Protein AF-A0AAX0K6A0-F1 (afdb_monomer_lite)

Radius of gyration: 19.37 Å; chains: 1; bounding box: 46×42×54 Å

Foldseek 3Di:
DDDDDDDDDDPDDPVVVVVPPPPFPPFPVSDDLVNLVVQLVVCVVCVVVAPHLVRDPDPDLLSSVQSVVLVVCCVVPVDDPVVSSVSSVVSRVVVRVCVVVVHDRDD

Sequence (107 aa):
MDRCRAGETWPPDLAEFVALIPESGANPFGLTVGAVMEEYRRWRNESWRYDGSDKYPWSQPVLYHICLEMRSKGIERQMTEGELKRLAERQLTKWAKHVSNGLSVPP

InterPro domains:
  IPR009731 Replication P-like [PF06992] (8-106)

Structure (mmCIF, N/CA/C/O backbone):
data_AF-A0AAX0K6A0-F1
#
_entry.id   AF-A0AAX0K6A0-F1
#
loop_
_atom_site.group_PDB
_atom_site.id
_atom_site.type_symbol
_atom_site.label_atom_id
_atom_site.label_alt_id
_atom_site.label_comp_id
_atom_site.label_asym_id
_atom_site.label_entity_id
_atom_site.label_seq_id
_atom_site.pdbx_PDB_ins_code
_atom_site.Cartn_x
_atom_site.Cartn_y
_atom_site.Cartn_z
_atom_site.occupancy
_atom_site.B_iso_or_equiv
_atom_site.auth_seq_id
_atom_site.auth_comp_id
_atom_site.auth_asym_id
_atom_site.auth_atom_id
_atom_site.pdbx_PDB_model_num
ATOM 1 N N . MET A 1 1 ? 26.952 -30.645 34.919 1.00 36.34 1 MET A N 1
ATOM 2 C CA . MET A 1 1 ? 25.962 -31.015 33.888 1.00 36.34 1 MET A CA 1
ATOM 3 C C . MET A 1 1 ? 24.581 -30.658 34.411 1.00 36.34 1 MET A C 1
ATOM 5 O O . MET A 1 1 ? 24.133 -31.280 35.358 1.00 36.34 1 MET A O 1
ATOM 9 N N . ASP A 1 2 ? 24.013 -29.586 33.861 1.00 46.31 2 ASP A N 1
ATOM 10 C CA . ASP A 1 2 ? 22.601 -29.381 33.501 1.00 46.31 2 ASP A CA 1
ATOM 11 C C . ASP A 1 2 ? 21.506 -30.272 34.134 1.00 46.31 2 ASP A C 1
ATOM 13 O O . ASP A 1 2 ? 21.473 -31.478 33.866 1.00 46.31 2 ASP A O 1
ATOM 17 N N . ARG A 1 3 ? 20.534 -29.658 34.842 1.00 44.81 3 ARG A N 1
ATOM 18 C CA . ARG A 1 3 ? 19.152 -29.461 34.329 1.00 44.81 3 ARG A CA 1
ATOM 19 C C . ARG A 1 3 ? 18.181 -28.796 35.336 1.00 44.81 3 ARG A C 1
ATOM 21 O O . ARG A 1 3 ? 17.935 -29.320 36.413 1.00 44.81 3 ARG A O 1
ATOM 28 N N . CYS A 1 4 ? 17.654 -27.644 34.899 1.00 49.22 4 CYS A N 1
ATOM 29 C CA . CYS A 1 4 ? 16.285 -27.080 34.951 1.00 49.22 4 CYS A CA 1
ATOM 30 C C . CYS A 1 4 ? 15.349 -27.369 36.153 1.00 49.22 4 CYS A C 1
ATOM 32 O O . CYS A 1 4 ? 15.095 -28.517 36.480 1.00 49.22 4 CYS A O 1
ATOM 34 N N . ARG A 1 5 ? 14.808 -26.361 36.864 1.00 51.62 5 ARG A N 1
ATOM 35 C CA . ARG A 1 5 ? 13.797 -25.312 36.522 1.00 51.62 5 ARG A CA 1
ATOM 36 C C . ARG A 1 5 ? 12.400 -25.723 37.018 1.00 51.62 5 ARG A C 1
ATOM 38 O O . ARG A 1 5 ? 11.715 -26.493 36.361 1.00 51.62 5 ARG A O 1
ATOM 45 N N . ALA A 1 6 ? 11.969 -25.149 38.138 1.00 47.31 6 ALA A N 1
ATOM 46 C CA . ALA A 1 6 ? 10.568 -25.120 38.554 1.00 47.31 6 ALA A CA 1
ATOM 47 C C . ALA A 1 6 ? 10.344 -23.859 39.399 1.00 47.31 6 ALA A C 1
ATOM 49 O O . ALA A 1 6 ? 10.530 -23.865 40.610 1.00 47.31 6 ALA A O 1
ATOM 50 N N . GLY A 1 7 ? 10.028 -22.757 38.725 1.00 50.47 7 GLY A N 1
ATOM 51 C CA . GLY A 1 7 ? 9.657 -21.493 39.343 1.00 50.47 7 GLY A CA 1
ATOM 52 C C . GLY A 1 7 ? 8.493 -20.910 38.559 1.00 50.47 7 GLY A C 1
ATOM 53 O O . GLY A 1 7 ? 8.699 -20.401 37.465 1.00 50.47 7 GLY A O 1
ATOM 54 N N . GLU A 1 8 ? 7.302 -21.085 39.129 1.00 50.28 8 GLU A N 1
ATOM 55 C CA . GLU A 1 8 ? 6.144 -20.193 39.012 1.00 50.28 8 GLU A CA 1
ATOM 56 C C . GLU A 1 8 ? 5.476 -20.109 37.628 1.00 50.28 8 GLU A C 1
ATOM 58 O O . GLU A 1 8 ? 5.810 -19.319 36.753 1.00 50.28 8 GLU A O 1
ATOM 63 N N . THR A 1 9 ? 4.457 -20.956 37.463 1.00 58.06 9 THR A N 1
ATOM 64 C CA . THR A 1 9 ? 3.393 -20.800 36.467 1.00 58.06 9 THR A CA 1
ATOM 65 C C . THR A 1 9 ? 2.359 -19.817 37.006 1.00 58.06 9 THR A C 1
ATOM 67 O O . THR A 1 9 ? 1.583 -20.167 37.891 1.00 58.06 9 THR A O 1
ATOM 70 N N . TRP A 1 10 ? 2.324 -18.621 36.430 1.00 54.72 10 TRP A N 1
ATOM 71 C CA . TRP A 1 10 ? 1.124 -17.792 36.334 1.00 54.72 10 TRP A CA 1
ATOM 72 C C . TRP A 1 10 ? 1.016 -17.323 34.878 1.00 54.72 10 TRP A C 1
ATOM 74 O O . TRP A 1 10 ? 2.052 -17.044 34.267 1.00 54.72 10 TRP A O 1
ATOM 84 N N . PRO A 1 11 ? -0.184 -17.296 34.267 1.00 56.62 11 PRO A N 1
ATOM 85 C CA . PRO A 1 11 ? -0.334 -16.661 32.966 1.00 56.62 11 PRO A CA 1
ATOM 86 C C . PRO A 1 11 ? 0.063 -15.180 33.092 1.00 56.62 11 PRO A C 1
ATOM 88 O O . PRO A 1 11 ? -0.167 -14.598 34.156 1.00 56.62 11 PRO A O 1
ATOM 91 N N . PRO A 1 12 ? 0.666 -14.579 32.050 1.00 55.44 12 PRO A N 1
ATOM 92 C CA . PRO A 1 12 ? 0.969 -13.152 32.057 1.00 55.44 12 PRO A CA 1
ATOM 93 C C . PRO A 1 12 ? -0.294 -12.365 32.421 1.00 55.44 12 PRO A C 1
ATOM 95 O O . PRO A 1 12 ? -1.391 -12.706 31.965 1.00 55.44 12 PRO A O 1
ATOM 98 N N . ASP A 1 13 ? -0.140 -11.340 33.259 1.00 63.97 13 ASP A N 1
ATOM 99 C CA . ASP A 1 13 ? -1.230 -10.416 33.557 1.00 63.97 13 ASP A CA 1
ATOM 100 C C . ASP A 1 13 ? -1.755 -9.799 32.250 1.00 63.97 13 ASP A C 1
ATOM 102 O O . ASP A 1 13 ? -1.026 -9.638 31.265 1.00 63.97 13 ASP A O 1
ATOM 106 N N . LEU A 1 14 ? -3.040 -9.449 32.233 1.00 56.50 14 LEU A N 1
ATOM 107 C CA . LEU A 1 14 ? -3.708 -8.865 31.072 1.00 56.50 14 LEU A CA 1
ATOM 108 C C . LEU A 1 14 ? -2.960 -7.618 30.566 1.00 56.50 14 LEU A C 1
ATOM 110 O O . LEU A 1 14 ? -2.943 -7.382 29.359 1.00 56.50 14 LEU A O 1
ATOM 114 N N . ALA A 1 15 ? -2.283 -6.866 31.445 1.00 53.19 15 ALA A N 1
ATOM 115 C CA . ALA A 1 15 ? -1.462 -5.724 31.054 1.00 53.19 15 ALA A CA 1
ATOM 116 C C . ALA A 1 15 ? -0.154 -6.118 30.344 1.00 53.19 15 ALA A C 1
ATOM 118 O O . ALA A 1 15 ? 0.258 -5.404 29.433 1.00 53.19 15 ALA A O 1
ATOM 119 N N . GLU A 1 16 ? 0.475 -7.251 30.677 1.00 57.03 16 GLU A N 1
ATOM 120 C CA . GLU A 1 16 ? 1.639 -7.766 29.936 1.00 57.03 16 GLU A CA 1
ATOM 121 C C . GLU A 1 16 ? 1.234 -8.343 28.575 1.00 57.03 16 GLU A C 1
ATOM 123 O O . GLU A 1 16 ? 1.959 -8.174 27.595 1.00 57.03 16 GLU A O 1
ATOM 128 N N . PHE A 1 17 ? 0.047 -8.952 28.473 1.00 53.00 17 PHE A N 1
ATOM 129 C CA . PHE A 1 17 ? -0.496 -9.383 27.183 1.00 53.00 17 PHE A CA 1
ATOM 130 C C . PHE A 1 17 ? -0.849 -8.183 26.293 1.00 53.00 17 PHE A C 1
ATOM 132 O O . PHE A 1 17 ? -0.517 -8.191 25.113 1.00 53.00 17 PHE A O 1
ATOM 139 N N . VAL A 1 18 ? -1.446 -7.122 26.855 1.00 55.81 18 VAL A N 1
ATOM 140 C CA . VAL A 1 18 ? -1.725 -5.862 26.139 1.00 55.81 18 VAL A CA 1
ATOM 141 C C . VAL A 1 18 ? -0.436 -5.116 25.771 1.00 55.81 18 VAL A C 1
ATOM 143 O O . VAL A 1 18 ? -0.367 -4.550 24.685 1.00 55.81 18 VAL A O 1
ATOM 146 N N . ALA A 1 19 ? 0.610 -5.168 26.601 1.00 53.81 19 ALA A N 1
ATOM 147 C CA . ALA A 1 19 ? 1.920 -4.582 26.297 1.00 53.81 19 ALA A CA 1
ATOM 148 C C . ALA A 1 19 ? 2.704 -5.347 25.208 1.00 53.81 19 ALA A C 1
ATOM 150 O O . ALA A 1 19 ? 3.626 -4.794 24.609 1.00 53.81 19 ALA A O 1
ATOM 151 N N . LEU A 1 20 ? 2.331 -6.604 24.938 1.00 50.47 20 LEU A N 1
ATOM 152 C CA . LEU A 1 20 ? 2.832 -7.436 23.836 1.00 50.47 20 LEU A CA 1
ATOM 153 C C . LEU A 1 20 ? 1.938 -7.408 22.594 1.00 50.47 20 LEU A C 1
ATOM 155 O O . LEU A 1 20 ? 2.287 -8.027 21.587 1.00 50.47 20 LEU A O 1
ATOM 159 N N . ILE A 1 21 ? 0.816 -6.686 22.625 1.00 53.06 21 ILE A N 1
ATOM 160 C CA . ILE A 1 21 ? 0.147 -6.277 21.396 1.00 53.06 21 ILE A CA 1
ATOM 161 C C . ILE A 1 21 ? 1.011 -5.130 20.864 1.00 53.06 21 ILE A C 1
ATOM 163 O O . ILE A 1 21 ? 0.972 -4.047 21.452 1.00 53.06 21 ILE A O 1
ATOM 167 N N . PRO A 1 22 ? 1.819 -5.311 19.796 1.00 50.94 22 PRO A N 1
ATOM 168 C CA . PRO A 1 22 ? 2.346 -4.143 19.104 1.00 50.94 22 PRO A CA 1
ATOM 169 C C . PRO A 1 22 ? 1.121 -3.308 18.778 1.00 50.94 22 PRO A C 1
ATOM 171 O O . PRO A 1 22 ? 0.214 -3.870 18.176 1.00 50.94 22 PRO A O 1
ATOM 174 N N . GLU A 1 23 ? 1.053 -2.064 19.259 1.00 51.75 23 GLU A N 1
ATOM 175 C CA . GLU A 1 23 ? -0.072 -1.142 19.078 1.00 51.75 23 GLU A CA 1
ATOM 176 C C . GLU A 1 23 ? -0.544 -1.228 17.616 1.00 51.75 23 GLU A C 1
ATOM 178 O O . GLU A 1 23 ? 0.059 -0.678 16.693 1.00 51.75 23 GLU A O 1
ATOM 183 N N . SER A 1 24 ? -1.515 -2.111 17.379 1.00 48.81 24 SER A N 1
ATOM 184 C CA . SER A 1 24 ? -1.687 -2.715 16.063 1.00 48.81 24 SER A CA 1
ATOM 185 C C . SER A 1 24 ? -2.536 -1.752 15.279 1.00 48.81 24 SER A C 1
ATOM 187 O O . SER A 1 24 ? -3.654 -1.468 15.700 1.00 48.81 24 SER A O 1
ATOM 189 N N . GLY A 1 25 ? -1.971 -1.265 14.169 1.00 56.00 25 GLY A N 1
ATOM 190 C CA . GLY A 1 25 ? -2.561 -0.386 13.163 1.00 56.00 25 GLY A CA 1
ATOM 191 C C . GLY A 1 25 ? -4.005 0.016 13.439 1.00 56.00 25 GLY A C 1
ATOM 192 O O . GLY A 1 25 ? -4.906 -0.793 13.240 1.00 56.00 25 GLY A O 1
ATOM 193 N N . ALA A 1 26 ? -4.209 1.279 13.829 1.00 71.38 26 ALA A N 1
ATOM 194 C CA . ALA A 1 26 ? -5.494 1.922 14.139 1.00 71.38 26 ALA A CA 1
ATOM 195 C C . ALA A 1 26 ? -6.479 2.017 12.943 1.00 71.38 26 ALA A C 1
ATOM 197 O O . ALA A 1 26 ? -7.230 2.980 12.802 1.00 71.38 26 ALA A O 1
ATOM 198 N N . ASN A 1 27 ? -6.452 1.042 12.037 1.00 83.38 27 ASN A N 1
ATOM 199 C CA . ASN A 1 27 ? -7.291 0.914 10.861 1.00 83.38 27 ASN A CA 1
ATOM 200 C C . ASN A 1 27 ? -7.909 -0.499 10.816 1.00 83.38 27 ASN A C 1
ATOM 202 O O . ASN A 1 27 ? -7.326 -1.443 11.349 1.00 83.38 27 ASN A O 1
ATOM 206 N N . PRO A 1 28 ? -9.063 -0.676 10.148 1.00 89.50 28 PRO A N 1
ATOM 207 C CA . PRO A 1 28 ? -9.806 -1.940 10.125 1.00 89.50 28 PRO A CA 1
ATOM 208 C C . PRO A 1 28 ? -9.050 -3.132 9.511 1.00 89.50 28 PRO A C 1
ATOM 210 O O . PRO A 1 28 ? -9.541 -4.252 9.586 1.00 89.50 28 PRO A O 1
ATOM 213 N N . PHE A 1 29 ? -7.876 -2.916 8.911 1.00 90.69 29 PHE A N 1
ATOM 214 C CA . PHE A 1 29 ? -7.050 -3.973 8.326 1.00 90.69 29 PHE A CA 1
ATOM 215 C C . PHE A 1 29 ? -5.965 -4.494 9.280 1.00 90.69 29 PHE A C 1
ATOM 217 O O . PHE A 1 29 ? -5.286 -5.465 8.946 1.00 90.69 29 PHE A O 1
ATOM 224 N N . GLY A 1 30 ? -5.744 -3.834 10.427 1.00 91.25 30 GLY A N 1
ATOM 225 C CA . GLY A 1 30 ? -4.640 -4.157 11.339 1.00 91.25 30 GLY A CA 1
ATOM 226 C C . GLY A 1 30 ? -3.255 -4.008 10.695 1.00 91.25 30 GLY A C 1
ATOM 227 O O . GLY A 1 30 ? -2.294 -4.635 11.128 1.00 91.25 30 GLY A O 1
ATOM 228 N N . LEU A 1 31 ? -3.142 -3.214 9.624 1.00 92.62 31 LEU A N 1
ATOM 229 C CA . LEU A 1 31 ? -1.899 -3.035 8.873 1.00 92.62 31 LEU A CA 1
ATOM 230 C C . LEU A 1 31 ? -1.135 -1.807 9.363 1.00 92.62 31 LEU A C 1
ATOM 232 O O . LEU A 1 31 ? -1.722 -0.762 9.639 1.00 92.62 31 LEU A O 1
ATOM 236 N N . THR A 1 32 ? 0.191 -1.896 9.398 1.00 94.44 32 THR A N 1
ATOM 237 C CA . THR A 1 32 ? 1.069 -0.730 9.555 1.00 94.44 32 THR A CA 1
ATOM 238 C C . THR A 1 32 ? 1.600 -0.284 8.194 1.00 94.44 32 THR A C 1
ATOM 240 O O . THR A 1 32 ? 1.628 -1.056 7.234 1.00 94.44 32 THR A O 1
ATOM 243 N N . VAL A 1 33 ? 2.088 0.958 8.098 1.00 95.31 33 VAL A N 1
ATOM 244 C CA . VAL A 1 33 ? 2.782 1.434 6.885 1.00 95.31 33 VAL A CA 1
ATOM 245 C C . VAL A 1 33 ? 4.005 0.561 6.574 1.00 95.31 33 VAL A C 1
ATOM 247 O O . VAL A 1 33 ? 4.293 0.303 5.408 1.00 95.31 33 VAL A O 1
ATOM 250 N N . GLY A 1 34 ? 4.695 0.065 7.609 1.00 95.00 34 GLY A N 1
ATOM 251 C CA . GLY A 1 34 ? 5.802 -0.882 7.467 1.00 95.00 34 GLY A CA 1
ATOM 252 C C . GLY A 1 34 ? 5.371 -2.168 6.763 1.00 95.00 34 GLY A C 1
ATOM 253 O O . GLY A 1 34 ? 5.949 -2.505 5.734 1.00 95.00 34 GLY A O 1
ATOM 254 N N . ALA A 1 35 ? 4.292 -2.799 7.236 1.00 95.81 35 ALA A N 1
ATOM 255 C CA . ALA A 1 35 ? 3.753 -4.018 6.631 1.00 95.81 35 ALA A CA 1
ATOM 256 C C . ALA A 1 35 ? 3.357 -3.816 5.155 1.00 95.81 35 ALA A C 1
ATOM 258 O O . ALA A 1 35 ? 3.631 -4.670 4.314 1.00 95.81 35 ALA A O 1
ATOM 259 N N . VAL A 1 36 ? 2.778 -2.657 4.810 1.00 96.94 36 VAL A N 1
ATOM 260 C CA . VAL A 1 36 ? 2.467 -2.305 3.410 1.00 96.94 36 VAL A CA 1
ATOM 261 C C . VAL A 1 36 ? 3.741 -2.201 2.565 1.00 96.94 36 VAL A C 1
ATOM 263 O O . VAL A 1 36 ? 3.787 -2.715 1.449 1.00 96.94 36 VAL A O 1
ATOM 266 N N . MET A 1 37 ? 4.787 -1.545 3.076 1.00 97.88 37 MET A N 1
ATOM 267 C CA . MET A 1 37 ? 6.063 -1.405 2.363 1.00 97.88 37 MET A CA 1
ATOM 268 C C . MET A 1 37 ? 6.786 -2.748 2.193 1.00 97.88 37 MET A C 1
ATOM 270 O O . MET A 1 37 ? 7.406 -2.977 1.151 1.00 97.88 37 MET A O 1
ATOM 274 N N . GLU A 1 38 ? 6.706 -3.632 3.189 1.00 97.69 38 GLU A N 1
ATOM 275 C CA . GLU A 1 38 ? 7.253 -4.988 3.119 1.00 97.69 38 GLU A CA 1
ATOM 276 C C . GLU A 1 38 ? 6.528 -5.834 2.072 1.00 97.69 38 GLU A C 1
ATOM 278 O O . GLU A 1 38 ? 7.189 -6.407 1.203 1.00 97.69 38 GLU A O 1
ATOM 283 N N . GLU A 1 39 ? 5.191 -5.840 2.079 1.00 97.75 39 GLU A N 1
ATOM 284 C CA . GLU A 1 39 ? 4.401 -6.547 1.065 1.00 97.75 39 GLU A CA 1
ATOM 285 C C . GLU A 1 39 ? 4.666 -5.978 -0.335 1.00 97.75 39 GLU A C 1
ATOM 287 O O . GLU A 1 39 ? 4.883 -6.732 -1.283 1.00 97.75 39 GLU A O 1
ATOM 292 N N . TYR A 1 40 ? 4.754 -4.650 -0.476 1.00 97.56 40 TYR A N 1
ATOM 293 C CA . TYR A 1 40 ? 5.108 -4.009 -1.743 1.00 97.56 40 TYR A CA 1
ATOM 294 C C . TYR A 1 40 ? 6.478 -4.475 -2.253 1.00 97.56 40 TYR A C 1
ATOM 296 O O . TYR A 1 40 ? 6.624 -4.812 -3.431 1.00 97.56 40 TYR A O 1
ATOM 304 N N . ARG A 1 41 ? 7.490 -4.530 -1.376 1.00 97.44 41 ARG A N 1
ATOM 305 C CA . ARG A 1 41 ? 8.829 -5.026 -1.724 1.00 97.44 41 ARG A CA 1
ATOM 306 C C . ARG A 1 41 ? 8.789 -6.502 -2.116 1.00 97.44 41 ARG A C 1
ATOM 308 O O . ARG A 1 41 ? 9.415 -6.867 -3.112 1.00 97.44 41 ARG A O 1
ATOM 315 N N . ARG A 1 42 ? 8.066 -7.333 -1.364 1.00 97.56 42 ARG A N 1
ATOM 316 C CA . ARG A 1 42 ? 7.901 -8.760 -1.654 1.00 97.56 42 ARG A CA 1
ATOM 317 C C . ARG A 1 42 ? 7.251 -8.968 -3.017 1.00 97.56 42 ARG A C 1
ATOM 319 O O . ARG A 1 42 ? 7.839 -9.619 -3.877 1.00 97.56 42 ARG A O 1
ATOM 326 N N . TRP A 1 43 ? 6.115 -8.321 -3.261 1.00 97.50 43 TRP A N 1
ATOM 327 C CA . TRP A 1 43 ? 5.423 -8.364 -4.544 1.00 97.50 43 TRP A CA 1
ATOM 328 C C . TRP A 1 43 ? 6.324 -7.896 -5.691 1.00 97.50 43 TRP A C 1
ATOM 330 O O . TRP A 1 43 ? 6.422 -8.573 -6.711 1.00 97.50 43 TRP A O 1
ATOM 340 N N . ARG A 1 44 ? 7.071 -6.796 -5.542 1.00 95.56 44 ARG A N 1
ATOM 341 C CA . ARG A 1 44 ? 8.015 -6.348 -6.584 1.00 95.56 44 ARG A CA 1
ATOM 342 C C . ARG A 1 44 ? 9.086 -7.391 -6.924 1.00 95.56 44 ARG A C 1
ATOM 344 O O . ARG A 1 44 ? 9.493 -7.462 -8.079 1.00 95.56 44 ARG A O 1
ATOM 351 N N . ASN A 1 45 ? 9.518 -8.188 -5.948 1.00 96.88 45 ASN A N 1
ATOM 352 C CA . ASN A 1 45 ? 10.571 -9.191 -6.119 1.00 96.88 45 ASN A CA 1
ATOM 353 C C . ASN A 1 45 ? 10.055 -10.570 -6.551 1.00 96.88 45 ASN A C 1
ATOM 355 O O . ASN A 1 45 ? 10.831 -11.351 -7.094 1.00 96.88 45 ASN A O 1
ATOM 359 N N . GLU A 1 46 ? 8.784 -10.885 -6.298 1.00 95.94 46 GLU A N 1
ATOM 360 C CA . GLU A 1 46 ? 8.208 -12.221 -6.512 1.00 95.94 46 GLU A CA 1
ATOM 361 C C . GLU A 1 46 ? 7.088 -12.244 -7.562 1.00 95.94 46 GLU A C 1
ATOM 363 O O . GLU A 1 46 ? 6.777 -13.312 -8.079 1.00 95.94 46 GLU A O 1
ATOM 368 N N . SER A 1 47 ? 6.503 -11.095 -7.922 1.00 93.12 47 SER A N 1
ATOM 369 C CA . SER A 1 47 ? 5.351 -11.013 -8.842 1.00 93.12 47 SER A CA 1
ATOM 370 C C . SER A 1 47 ? 5.609 -11.598 -10.222 1.00 93.12 47 SER A C 1
ATOM 372 O O . SER A 1 47 ? 4.679 -12.103 -10.834 1.00 93.12 47 SER A O 1
ATOM 374 N N . TRP A 1 48 ? 6.857 -11.589 -10.692 1.00 93.56 48 TRP A N 1
ATOM 375 C CA . TRP A 1 48 ? 7.246 -12.195 -11.968 1.00 93.56 48 TRP A CA 1
ATOM 376 C C . TRP A 1 48 ? 7.038 -13.717 -12.013 1.00 93.56 48 TRP A C 1
ATOM 378 O O . TRP A 1 48 ? 7.047 -14.293 -13.094 1.00 93.56 48 TRP A O 1
ATOM 388 N N . ARG A 1 49 ? 6.871 -14.374 -10.857 1.00 96.25 49 ARG A N 1
ATOM 389 C CA . ARG A 1 49 ? 6.578 -15.813 -10.760 1.00 96.25 49 ARG A CA 1
ATOM 390 C C . ARG A 1 49 ? 5.108 -16.150 -11.007 1.00 96.25 49 ARG A C 1
ATOM 392 O O . ARG A 1 49 ? 4.767 -17.326 -11.043 1.00 96.25 49 ARG A O 1
ATOM 399 N N . TYR A 1 50 ? 4.253 -15.140 -11.113 1.00 95.69 50 TYR A N 1
ATOM 400 C CA . TYR A 1 50 ? 2.814 -15.281 -11.282 1.00 95.69 50 TYR A CA 1
ATOM 401 C C . TYR A 1 50 ? 2.402 -14.642 -12.611 1.00 95.69 50 TYR A C 1
ATOM 403 O O . TYR A 1 50 ? 2.991 -13.647 -13.031 1.00 95.69 50 TYR A O 1
ATOM 411 N N . ASP A 1 51 ? 1.352 -15.170 -13.243 1.00 93.75 51 ASP A N 1
ATOM 412 C CA . ASP A 1 51 ? 0.857 -14.685 -14.545 1.00 93.75 51 ASP A CA 1
ATOM 413 C C . ASP A 1 51 ? 0.306 -13.249 -14.505 1.00 93.75 51 ASP A C 1
ATOM 415 O O . ASP A 1 51 ? 0.066 -12.624 -15.537 1.00 93.75 51 ASP A O 1
ATOM 419 N N . GLY A 1 52 ?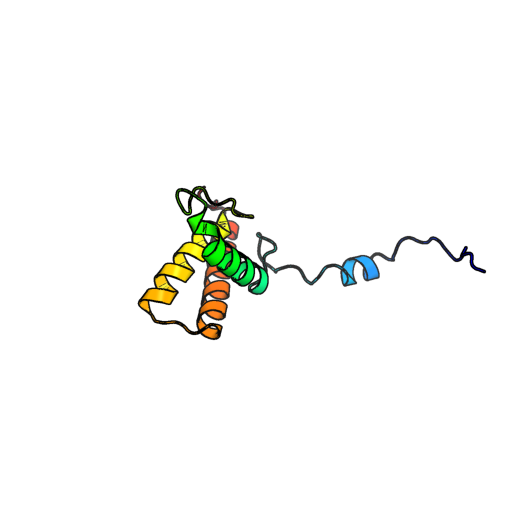 0.098 -12.706 -13.307 1.00 91.44 52 GLY A N 1
ATOM 420 C CA . GLY A 1 52 ? -0.413 -11.365 -13.107 1.00 91.44 52 GLY A CA 1
ATOM 421 C C . GLY A 1 52 ? -0.400 -10.972 -11.641 1.00 91.44 52 GLY A C 1
ATOM 422 O O . GLY A 1 52 ? -0.254 -11.800 -10.740 1.00 91.44 52 GLY A O 1
ATOM 423 N N . SER A 1 53 ? -0.577 -9.675 -11.387 1.00 93.88 53 SER A N 1
ATOM 424 C CA . SER A 1 53 ? -0.677 -9.186 -10.008 1.00 93.88 53 SER A CA 1
ATOM 425 C C . SER A 1 53 ? -1.976 -9.623 -9.337 1.00 93.88 53 SER A C 1
ATOM 427 O O . SER A 1 53 ? -2.014 -9.688 -8.122 1.00 93.88 53 SER A O 1
ATOM 429 N N . ASP A 1 54 ? -3.012 -9.964 -10.101 1.00 93.56 54 ASP A N 1
ATOM 430 C CA . ASP A 1 54 ? -4.251 -10.583 -9.615 1.00 93.56 54 ASP A CA 1
ATOM 431 C C . ASP A 1 54 ? -4.068 -12.060 -9.214 1.00 93.56 54 ASP A C 1
ATOM 433 O O . ASP A 1 54 ? -4.850 -12.587 -8.430 1.00 93.56 54 ASP A O 1
ATOM 437 N N . LYS A 1 55 ? -3.030 -12.734 -9.731 1.00 95.12 55 LYS A N 1
ATOM 438 C CA . LYS A 1 55 ? -2.672 -14.118 -9.366 1.00 95.12 55 LYS A CA 1
ATOM 439 C C . LYS A 1 55 ? -1.661 -14.200 -8.226 1.00 95.12 55 LYS A C 1
ATOM 441 O O . LYS A 1 55 ? -1.387 -15.292 -7.731 1.00 95.12 55 LYS A O 1
ATOM 446 N N . TYR A 1 56 ? -1.097 -13.066 -7.817 1.00 95.44 56 TYR A N 1
ATOM 447 C CA . TYR A 1 56 ? -0.194 -13.003 -6.676 1.00 95.44 56 TYR A CA 1
ATOM 448 C C . TYR A 1 56 ? -0.967 -13.264 -5.367 1.00 95.44 56 TYR A C 1
ATOM 450 O O . TYR A 1 56 ? -2.057 -12.716 -5.187 1.00 95.44 56 TYR A O 1
ATOM 458 N N . PRO A 1 57 ? -0.429 -14.071 -4.435 1.00 95.62 57 PRO A N 1
ATOM 459 C CA . PRO A 1 57 ? -1.094 -14.414 -3.182 1.00 95.62 57 PRO A CA 1
ATOM 460 C C . PRO A 1 57 ? -0.974 -13.271 -2.165 1.00 95.62 57 PRO A C 1
ATOM 462 O O . PRO A 1 57 ? -0.170 -13.328 -1.234 1.00 95.62 57 PRO A O 1
ATOM 465 N N . TRP A 1 58 ? -1.765 -12.216 -2.352 1.00 96.06 58 TRP A N 1
ATOM 466 C CA . TRP A 1 58 ? -1.840 -11.097 -1.411 1.00 96.06 58 TRP A CA 1
ATOM 467 C C . TRP A 1 58 ? -2.292 -11.563 -0.032 1.00 96.06 58 TRP A C 1
ATOM 469 O O . TRP A 1 58 ? -3.269 -12.300 0.091 1.00 96.06 58 TRP A O 1
ATOM 479 N N . SER A 1 59 ? -1.632 -11.070 1.016 1.00 94.19 59 SER A N 1
ATOM 480 C CA . SER A 1 59 ? -2.044 -11.359 2.396 1.00 94.19 59 SER A CA 1
ATOM 481 C C . SER A 1 59 ? -3.413 -10.767 2.751 1.00 94.19 59 SER A C 1
ATOM 483 O O . SER A 1 59 ? -4.141 -11.342 3.557 1.00 94.19 59 SER A O 1
ATOM 485 N N . GLN A 1 60 ? -3.790 -9.642 2.132 1.00 94.12 60 GLN A N 1
ATOM 486 C CA . GLN A 1 60 ? -5.124 -9.049 2.232 1.00 94.12 60 GLN A CA 1
ATOM 487 C C . GLN A 1 60 ? -5.540 -8.413 0.894 1.00 94.12 60 GLN A C 1
ATOM 489 O O . GLN A 1 60 ? -4.691 -7.802 0.239 1.00 94.12 60 GLN A O 1
ATOM 494 N N . PRO A 1 61 ? -6.835 -8.432 0.513 1.00 95.00 61 PRO A N 1
ATOM 495 C CA . PRO A 1 61 ? -7.309 -7.815 -0.734 1.00 95.00 61 PRO A CA 1
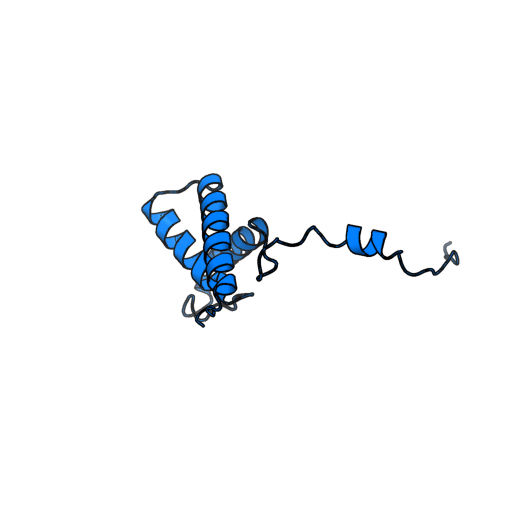ATOM 496 C C . PRO A 1 61 ? -6.950 -6.328 -0.864 1.00 95.00 61 PRO A C 1
ATOM 498 O O . PRO A 1 61 ? -6.653 -5.836 -1.948 1.00 95.00 61 PRO A O 1
ATOM 501 N N . VAL A 1 62 ? -6.910 -5.590 0.252 1.00 96.38 62 VAL A N 1
ATOM 502 C CA . VAL A 1 62 ? -6.577 -4.155 0.241 1.00 96.38 62 VAL A CA 1
ATOM 503 C C . VAL A 1 62 ? -5.143 -3.890 -0.230 1.00 96.38 62 VAL A C 1
ATOM 505 O O . VAL A 1 62 ? -4.871 -2.862 -0.852 1.00 96.38 62 VAL A O 1
ATOM 508 N N . LEU A 1 63 ? -4.223 -4.829 0.014 1.00 97.00 63 LEU A N 1
ATOM 509 C CA . LEU A 1 63 ? -2.815 -4.685 -0.347 1.00 97.00 63 LEU A CA 1
ATOM 510 C C . LEU A 1 63 ? -2.601 -4.758 -1.856 1.00 97.00 63 LEU A C 1
ATOM 512 O O . LEU A 1 63 ? -1.739 -4.032 -2.348 1.00 97.00 63 LEU A O 1
ATOM 516 N N . TYR A 1 64 ? -3.418 -5.526 -2.584 1.00 97.00 64 TYR A N 1
ATOM 517 C CA . TYR A 1 64 ? -3.435 -5.504 -4.048 1.00 97.00 64 TYR A CA 1
ATOM 518 C C . TYR A 1 64 ? -3.656 -4.074 -4.551 1.00 97.00 64 TYR A C 1
ATOM 520 O O . TYR A 1 64 ? -2.791 -3.493 -5.210 1.00 97.00 64 TYR A O 1
ATOM 528 N N . HIS A 1 65 ? -4.764 -3.452 -4.143 1.00 97.31 65 HIS A N 1
ATOM 529 C CA . HIS A 1 65 ? -5.123 -2.103 -4.585 1.00 97.31 65 HIS A CA 1
ATOM 530 C C . HIS A 1 65 ? -4.078 -1.057 -4.182 1.00 97.31 65 HIS A C 1
ATOM 532 O O . HIS A 1 65 ? -3.710 -0.197 -4.985 1.00 97.31 65 HIS A O 1
ATOM 538 N N . ILE A 1 66 ? -3.571 -1.125 -2.947 1.00 97.38 66 ILE A N 1
ATOM 539 C CA . ILE A 1 66 ? -2.561 -0.182 -2.451 1.00 97.38 66 ILE A CA 1
ATOM 540 C C . ILE A 1 66 ? -1.236 -0.335 -3.213 1.00 97.38 66 ILE A C 1
ATOM 542 O O . ILE A 1 66 ? -0.679 0.665 -3.671 1.00 97.38 66 ILE A O 1
ATOM 546 N N . CYS A 1 67 ? -0.732 -1.559 -3.381 1.00 97.62 67 CYS A N 1
ATOM 547 C CA . CYS A 1 67 ? 0.568 -1.805 -4.008 1.00 97.62 67 CYS A CA 1
ATOM 548 C C . CYS A 1 67 ? 0.574 -1.454 -5.501 1.00 97.62 67 CYS A C 1
ATOM 550 O O . CYS A 1 67 ? 1.562 -0.902 -5.998 1.00 97.62 67 CYS A O 1
ATOM 552 N N . LEU A 1 68 ? -0.528 -1.709 -6.215 1.00 97.25 68 LEU A N 1
ATOM 553 C CA . LEU A 1 68 ? -0.678 -1.318 -7.620 1.00 97.25 68 LEU A CA 1
ATOM 554 C C . LEU A 1 68 ? -0.669 0.208 -7.785 1.00 97.25 68 LEU A C 1
ATOM 556 O O . LEU A 1 68 ? 0.036 0.743 -8.648 1.00 97.25 68 LEU A O 1
ATOM 560 N N . GLU A 1 69 ? -1.389 0.920 -6.920 1.00 97.38 69 GLU A N 1
ATOM 561 C CA . GLU A 1 69 ? -1.384 2.384 -6.886 1.00 97.38 69 GLU A CA 1
ATOM 562 C C . GLU A 1 69 ? 0.003 2.948 -6.559 1.00 97.38 69 GLU A C 1
ATOM 564 O O . GLU A 1 69 ? 0.454 3.909 -7.189 1.00 97.38 69 GLU A O 1
ATOM 569 N N . MET A 1 70 ? 0.699 2.346 -5.588 1.00 97.75 70 MET A N 1
ATOM 570 C CA . MET A 1 70 ? 2.061 2.732 -5.220 1.00 97.75 70 MET A CA 1
ATOM 571 C C . MET A 1 70 ? 3.040 2.544 -6.377 1.00 97.75 70 MET A C 1
ATOM 573 O O . MET A 1 70 ? 3.853 3.433 -6.620 1.00 97.75 70 MET A O 1
ATOM 577 N N . ARG A 1 71 ? 2.952 1.436 -7.125 1.00 96.50 71 ARG A N 1
ATOM 578 C CA . ARG A 1 71 ? 3.796 1.211 -8.309 1.00 96.50 71 ARG A CA 1
ATOM 579 C C . ARG A 1 71 ? 3.534 2.259 -9.382 1.00 96.50 71 ARG A C 1
ATOM 581 O O . ARG A 1 71 ? 4.483 2.845 -9.894 1.00 96.50 71 ARG A O 1
ATOM 588 N N . SER A 1 72 ? 2.264 2.501 -9.691 1.00 96.56 72 SER A N 1
ATOM 589 C CA . SER A 1 72 ? 1.860 3.418 -10.760 1.00 96.56 72 SER A CA 1
ATOM 590 C C . SER A 1 72 ? 2.327 4.846 -10.469 1.00 96.56 72 SER A C 1
ATOM 592 O O . SER A 1 72 ? 3.067 5.430 -11.258 1.00 96.56 72 SER A O 1
ATOM 594 N N . LYS A 1 73 ? 2.002 5.375 -9.281 1.00 96.31 73 LYS A N 1
ATOM 595 C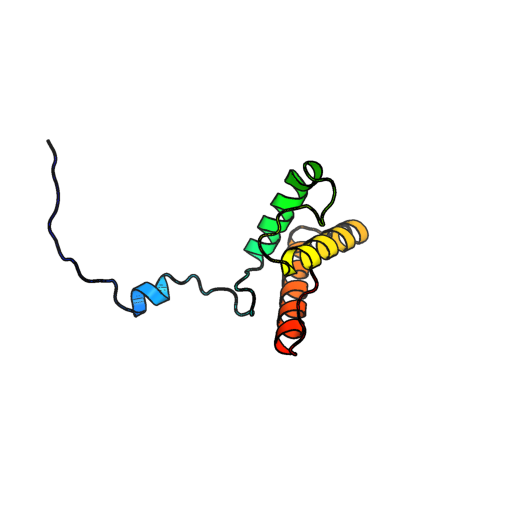 CA . LYS A 1 73 ? 2.414 6.726 -8.857 1.00 96.31 73 LYS A CA 1
ATOM 596 C C . LYS A 1 73 ? 3.907 6.837 -8.570 1.00 96.31 73 LYS A C 1
ATOM 598 O O . LYS A 1 73 ? 4.493 7.891 -8.799 1.00 96.31 73 LYS A O 1
ATOM 603 N N . GLY A 1 74 ? 4.517 5.769 -8.059 1.00 94.69 74 GLY A N 1
ATOM 604 C CA . GLY A 1 74 ? 5.949 5.717 -7.790 1.00 94.69 74 GLY A CA 1
ATOM 605 C C . GLY A 1 74 ? 6.775 5.849 -9.066 1.00 94.69 74 GLY A C 1
ATOM 606 O O . GLY A 1 74 ? 7.751 6.593 -9.072 1.00 94.69 74 GLY A O 1
ATOM 607 N N . ILE A 1 75 ? 6.354 5.181 -10.147 1.00 93.44 75 ILE A N 1
ATOM 608 C CA . ILE A 1 75 ? 6.990 5.289 -11.467 1.00 93.44 75 ILE A CA 1
ATOM 609 C C . ILE A 1 75 ? 6.687 6.649 -12.103 1.00 93.44 75 ILE A C 1
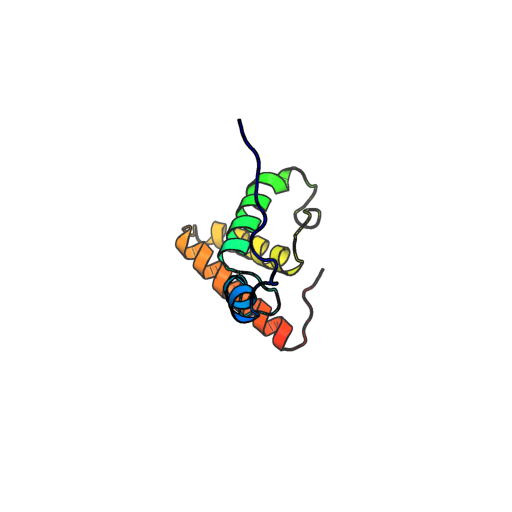ATOM 611 O O . ILE A 1 75 ? 7.619 7.329 -12.520 1.00 93.44 75 ILE A O 1
ATOM 615 N N . GLU A 1 76 ? 5.414 7.064 -12.134 1.00 96.19 76 GLU A N 1
ATOM 616 C CA . GLU A 1 76 ? 4.982 8.336 -12.740 1.00 96.19 76 GLU A CA 1
ATOM 617 C C . GLU A 1 76 ? 5.748 9.540 -12.172 1.00 96.19 76 GLU A C 1
ATOM 619 O O . GLU A 1 76 ? 6.135 10.440 -12.912 1.00 96.19 76 GLU A O 1
ATOM 624 N N . ARG A 1 77 ? 5.975 9.555 -10.854 1.00 95.31 77 ARG A N 1
ATOM 625 C CA . ARG A 1 77 ? 6.525 10.716 -10.140 1.00 95.31 77 ARG A CA 1
ATOM 626 C C . ARG A 1 77 ? 7.953 10.522 -9.644 1.00 95.31 77 ARG A C 1
ATOM 628 O O . ARG A 1 77 ? 8.428 11.362 -8.891 1.00 95.31 77 ARG A O 1
ATOM 635 N N . GLN A 1 78 ? 8.606 9.420 -10.020 1.00 94.50 78 GLN A N 1
ATOM 636 C CA . GLN A 1 78 ? 9.968 9.073 -9.589 1.00 94.50 78 GLN A CA 1
ATOM 637 C C . GLN A 1 78 ? 10.168 9.204 -8.066 1.00 94.50 78 GLN A C 1
ATOM 639 O O . GLN A 1 78 ? 11.142 9.785 -7.593 1.00 94.50 78 GLN A O 1
ATOM 644 N N . MET A 1 79 ? 9.213 8.678 -7.293 1.00 95.81 79 MET A N 1
ATOM 645 C CA . MET A 1 79 ? 9.177 8.881 -5.843 1.00 95.81 79 MET A CA 1
ATOM 646 C C . MET A 1 79 ? 10.358 8.222 -5.125 1.00 95.81 79 MET A C 1
ATOM 648 O O . MET A 1 79 ? 10.711 7.070 -5.389 1.00 95.81 79 MET A O 1
ATOM 652 N N . THR A 1 80 ? 10.885 8.921 -4.125 1.00 96.62 80 THR A N 1
ATOM 653 C CA . THR A 1 80 ? 11.822 8.369 -3.139 1.00 96.62 80 THR A CA 1
ATOM 654 C C . THR A 1 80 ? 11.132 7.389 -2.182 1.00 96.62 80 THR A C 1
ATOM 656 O O . THR A 1 80 ? 9.904 7.350 -2.066 1.00 96.62 80 THR A O 1
ATOM 659 N N . GLU A 1 81 ? 11.910 6.611 -1.421 1.00 94.44 81 GLU A N 1
ATOM 660 C CA . GLU A 1 81 ? 11.352 5.690 -0.418 1.00 94.44 81 GLU A CA 1
ATOM 661 C C . GLU A 1 81 ? 10.506 6.420 0.642 1.00 94.44 81 GLU A C 1
ATOM 663 O O . GLU A 1 81 ? 9.442 5.938 1.031 1.00 94.44 81 GLU A O 1
ATOM 668 N N . GLY A 1 82 ? 10.940 7.604 1.086 1.00 96.25 82 GLY A N 1
ATOM 669 C CA . GLY A 1 82 ? 10.188 8.411 2.050 1.00 96.25 82 GLY A CA 1
ATOM 670 C C . GLY A 1 82 ? 8.844 8.891 1.495 1.00 96.25 82 GLY A C 1
ATOM 671 O O . GLY A 1 82 ? 7.830 8.871 2.196 1.00 96.25 82 GLY A O 1
ATOM 672 N N . GLU A 1 83 ? 8.803 9.268 0.218 1.00 97.12 83 GLU A N 1
ATOM 673 C CA . GLU A 1 83 ? 7.562 9.654 -0.460 1.00 97.12 83 GLU A CA 1
ATOM 674 C C . GLU A 1 83 ? 6.633 8.461 -0.692 1.00 97.12 83 GLU A C 1
ATOM 676 O O . GLU A 1 83 ? 5.420 8.598 -0.514 1.00 97.12 83 GLU A O 1
ATOM 681 N N . LEU A 1 84 ? 7.190 7.286 -1.002 1.00 97.12 84 LEU A N 1
ATOM 682 C CA . LEU A 1 84 ? 6.439 6.034 -1.089 1.00 97.12 84 LEU A CA 1
ATOM 683 C C . LEU A 1 84 ? 5.830 5.640 0.260 1.00 97.12 84 LEU A C 1
ATOM 685 O O . LEU A 1 84 ? 4.654 5.287 0.293 1.00 97.12 84 LEU A O 1
ATOM 689 N N . LYS A 1 85 ? 6.564 5.777 1.375 1.00 97.00 85 LYS A N 1
ATOM 690 C CA . LYS A 1 85 ? 6.023 5.550 2.731 1.00 97.00 85 LYS A CA 1
ATOM 691 C C . LYS A 1 85 ? 4.843 6.474 3.027 1.00 97.00 85 LYS A C 1
ATOM 693 O O . LYS A 1 85 ? 3.788 6.014 3.455 1.00 97.00 85 LYS A O 1
ATOM 698 N N . ARG A 1 86 ? 4.975 7.768 2.712 1.00 97.31 86 ARG A N 1
ATOM 699 C CA . ARG A 1 86 ? 3.873 8.738 2.850 1.00 97.31 86 ARG A CA 1
ATOM 700 C C . ARG A 1 86 ? 2.695 8.416 1.925 1.00 97.31 86 ARG A C 1
ATOM 702 O O . ARG A 1 86 ? 1.548 8.690 2.268 1.00 97.31 86 ARG A O 1
ATOM 709 N N . LEU A 1 87 ? 2.945 7.873 0.732 1.00 97.62 87 LEU A N 1
ATOM 710 C CA . LEU A 1 87 ? 1.882 7.422 -0.167 1.00 97.62 87 LEU A CA 1
ATOM 711 C C . LEU A 1 87 ? 1.162 6.189 0.387 1.00 97.62 87 LEU A C 1
ATOM 713 O O . LEU A 1 87 ? -0.066 6.168 0.356 1.00 97.62 87 LEU A O 1
ATOM 717 N N . ALA A 1 88 ? 1.899 5.213 0.916 1.00 97.00 88 ALA A N 1
ATOM 718 C CA . ALA A 1 88 ? 1.346 4.031 1.568 1.00 97.00 88 ALA A CA 1
ATOM 719 C C . ALA A 1 88 ? 0.435 4.421 2.740 1.00 97.00 88 ALA A C 1
ATOM 721 O O . ALA A 1 88 ? -0.702 3.965 2.802 1.00 97.00 88 ALA A O 1
ATOM 722 N N . GLU A 1 89 ? 0.881 5.343 3.598 1.00 96.25 89 GLU A N 1
ATOM 723 C CA . GLU A 1 89 ? 0.075 5.893 4.694 1.00 96.25 89 GLU A CA 1
ATOM 724 C C . GLU A 1 89 ? -1.228 6.533 4.193 1.00 96.25 89 GLU A C 1
ATOM 726 O O . GLU A 1 89 ? -2.315 6.187 4.653 1.00 96.25 89 GLU A O 1
ATOM 731 N N . ARG A 1 90 ? -1.150 7.419 3.189 1.00 96.88 90 ARG A N 1
ATOM 732 C CA . ARG A 1 90 ? -2.346 8.052 2.607 1.00 96.88 90 ARG A CA 1
ATOM 733 C C . ARG A 1 90 ? -3.321 7.031 2.027 1.00 96.88 90 ARG A C 1
ATOM 735 O O . ARG A 1 90 ? -4.529 7.193 2.188 1.00 96.88 90 ARG A O 1
ATOM 742 N N . GLN A 1 91 ? -2.818 6.008 1.338 1.00 97.19 91 GLN A N 1
ATOM 743 C CA . GLN A 1 91 ? -3.670 4.979 0.747 1.00 97.19 91 GLN A CA 1
ATOM 744 C C . GLN A 1 91 ? -4.296 4.080 1.811 1.00 97.19 91 GLN A C 1
ATOM 746 O O . GLN A 1 91 ? 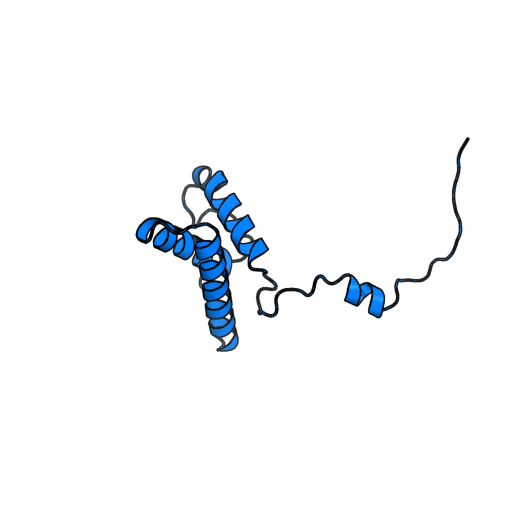-5.477 3.759 1.703 1.00 97.19 91 GLN A O 1
ATOM 751 N N . LEU A 1 92 ? -3.553 3.741 2.862 1.00 95.31 92 LEU A N 1
ATOM 752 C CA . LEU A 1 92 ? -4.074 2.975 3.987 1.00 95.31 92 LEU A CA 1
ATOM 753 C C . LEU A 1 92 ? -5.198 3.739 4.698 1.00 95.31 92 LEU A C 1
ATOM 755 O O . LEU A 1 92 ? -6.278 3.189 4.893 1.00 95.31 92 LEU A O 1
ATOM 759 N N . THR A 1 93 ? -5.008 5.032 4.974 1.00 95.00 93 THR A N 1
ATOM 760 C CA . THR A 1 93 ? -6.049 5.902 5.548 1.00 95.00 93 THR A CA 1
ATOM 761 C C . THR A 1 93 ? -7.263 6.041 4.626 1.00 95.00 93 THR A C 1
ATOM 763 O O . THR A 1 93 ? -8.406 6.004 5.087 1.00 95.00 93 THR A O 1
ATOM 766 N N . LYS A 1 94 ? -7.048 6.162 3.308 1.00 96.00 94 LYS A N 1
ATOM 767 C CA . LYS A 1 94 ? -8.132 6.210 2.314 1.00 96.00 94 LYS A CA 1
ATOM 768 C C . LYS A 1 94 ? -8.980 4.938 2.358 1.00 96.00 94 LYS A C 1
ATOM 770 O O . LYS A 1 94 ? -10.204 5.031 2.420 1.00 96.00 94 LYS A O 1
ATOM 775 N N . TRP A 1 95 ? -8.344 3.769 2.328 1.00 96.44 95 TRP A N 1
ATOM 776 C C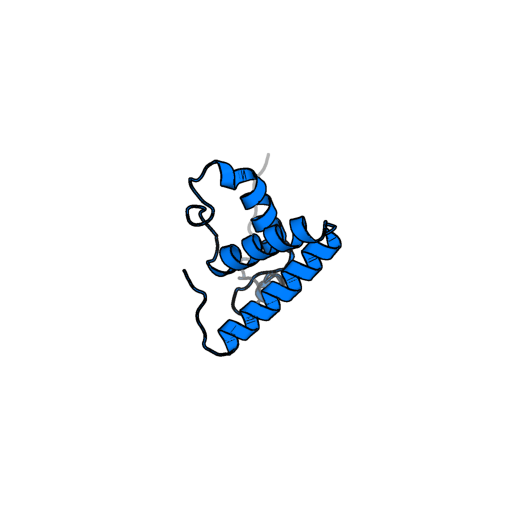A . TRP A 1 95 ? -9.043 2.486 2.368 1.00 96.44 95 TRP A CA 1
ATOM 777 C C . TRP A 1 95 ? -9.693 2.217 3.724 1.00 96.44 95 TRP A C 1
ATOM 779 O O . TRP A 1 95 ? -10.795 1.676 3.767 1.00 96.44 95 TRP A O 1
ATOM 789 N N . ALA A 1 96 ? -9.072 2.660 4.819 1.00 93.31 96 ALA A N 1
ATOM 790 C CA . ALA A 1 96 ? -9.659 2.578 6.151 1.00 93.31 96 ALA A CA 1
ATOM 791 C C . ALA A 1 96 ? -10.990 3.333 6.189 1.00 93.31 96 ALA A C 1
ATOM 793 O O . ALA A 1 96 ? -12.013 2.768 6.561 1.00 93.31 96 ALA A O 1
ATOM 794 N N . LYS A 1 97 ? -10.999 4.577 5.691 1.00 94.25 97 LYS A N 1
ATOM 795 C CA . LYS A 1 97 ? -12.215 5.388 5.574 1.00 94.25 97 LYS A CA 1
ATOM 796 C C . LYS A 1 97 ? -13.251 4.763 4.635 1.00 94.25 97 LYS A C 1
ATOM 798 O O . LYS A 1 97 ? -14.438 4.809 4.937 1.00 94.25 97 LYS A O 1
ATOM 803 N N . HIS A 1 98 ? -12.818 4.189 3.510 1.00 93.88 98 HIS A N 1
ATOM 804 C CA . HIS A 1 98 ? -13.699 3.488 2.565 1.00 93.88 98 HIS A CA 1
ATOM 805 C C . HIS A 1 98 ? -14.478 2.367 3.262 1.00 93.88 98 HIS A C 1
ATOM 807 O O . HIS A 1 98 ? -15.702 2.326 3.164 1.00 93.88 98 HIS A O 1
ATOM 813 N N . VAL A 1 99 ? -13.789 1.537 4.049 1.00 93.38 99 VAL A N 1
ATOM 814 C CA . VAL A 1 99 ? -14.417 0.452 4.817 1.00 93.38 99 VAL A CA 1
ATOM 815 C C . VAL A 1 99 ? -15.240 0.968 5.994 1.00 93.38 99 VAL A C 1
ATOM 817 O O . VAL A 1 99 ? -16.346 0.483 6.214 1.00 93.38 99 VAL A O 1
ATOM 820 N N . SER A 1 100 ? -14.778 1.999 6.709 1.00 89.50 100 SER A N 1
ATOM 821 C CA . SER A 1 100 ? -15.573 2.652 7.761 1.00 89.50 100 SER A CA 1
ATOM 822 C C . SER A 1 100 ? -16.894 3.230 7.244 1.00 89.50 100 SER A C 1
ATOM 824 O O . SER A 1 100 ? -17.857 3.309 7.998 1.00 89.50 100 SER A O 1
ATOM 826 N N . ASN A 1 101 ? -16.966 3.594 5.961 1.00 92.56 101 ASN A N 1
ATOM 827 C CA . ASN A 1 101 ? -18.198 4.035 5.305 1.00 92.56 101 ASN A CA 1
ATOM 828 C C . ASN A 1 101 ? -19.110 2.870 4.862 1.00 92.56 101 ASN A C 1
ATOM 830 O O . ASN A 1 101 ? -20.099 3.104 4.170 1.00 92.56 101 ASN A O 1
ATOM 834 N N . GLY A 1 102 ? -18.786 1.624 5.222 1.00 91.38 102 GLY A N 1
ATOM 835 C CA . GLY A 1 102 ? -19.567 0.431 4.887 1.00 91.38 102 GLY A CA 1
ATOM 836 C C . GLY A 1 102 ? -19.311 -0.131 3.486 1.00 91.38 102 GLY A C 1
ATOM 837 O O . GLY A 1 102 ? -20.034 -1.026 3.053 1.00 91.38 102 GLY A O 1
ATOM 838 N N . LEU A 1 103 ? -18.304 0.372 2.765 1.00 92.94 103 LEU A N 1
ATOM 839 C CA . LEU A 1 103 ? -17.942 -0.142 1.444 1.00 92.94 103 LEU A CA 1
ATOM 840 C C . LEU A 1 103 ? -16.943 -1.299 1.577 1.00 92.94 103 LEU A C 1
ATOM 842 O O . LEU A 1 103 ? -16.015 -1.248 2.381 1.00 92.94 103 LEU A O 1
ATOM 846 N N . SER A 1 104 ? -17.095 -2.341 0.762 1.00 91.56 104 SER A N 1
ATOM 847 C CA . SER A 1 104 ? -16.155 -3.463 0.741 1.00 91.56 104 SER A CA 1
ATOM 848 C C . SER A 1 104 ? -14.905 -3.153 -0.087 1.00 91.56 104 SER A C 1
ATOM 850 O O . SER A 1 104 ? -14.900 -2.286 -0.969 1.00 91.56 104 SER A O 1
ATOM 852 N N . VAL A 1 105 ? -13.827 -3.882 0.203 1.00 92.31 105 VAL A N 1
ATOM 853 C CA . VAL A 1 105 ? -12.653 -3.937 -0.670 1.00 92.31 105 VAL A CA 1
ATOM 854 C C . VAL A 1 105 ? -12.978 -4.872 -1.841 1.00 92.31 105 VAL A C 1
ATOM 856 O O . VAL A 1 105 ? -13.363 -6.014 -1.584 1.00 92.31 105 VAL A O 1
ATOM 859 N N . PRO A 1 106 ? -12.861 -4.420 -3.102 1.00 88.38 106 PRO A N 1
ATOM 860 C CA . PRO A 1 106 ? -13.083 -5.280 -4.258 1.00 88.38 106 PRO A CA 1
ATOM 861 C C . PRO A 1 106 ? -12.079 -6.442 -4.302 1.00 88.38 106 PRO A C 1
ATOM 863 O O . PRO A 1 106 ? -10.928 -6.234 -3.897 1.00 88.38 106 PRO A O 1
ATOM 866 N N . PRO A 1 107 ? -12.496 -7.624 -4.790 1.00 78.62 107 PRO A N 1
ATOM 867 C CA . PRO A 1 107 ? -11.596 -8.753 -5.003 1.00 78.62 107 PRO A CA 1
ATOM 868 C C . PRO A 1 107 ? -10.558 -8.471 -6.095 1.00 78.62 107 PRO A C 1
ATOM 870 O O . PRO A 1 107 ? -10.837 -7.639 -6.992 1.00 78.62 107 PRO A O 1
#

Secondary structure (DSSP, 8-state):
----------PPPHHHHHHTS----SSTT---HHHHHHHHHHHHHHGGGSSSTTSS--SSHHHHHHHHHHHHHHHHTT--HHHHHHHHHHHHHHHHHHHHTTPPPP-

pLDDT: mean 84.68, std 18.44, range [36.34, 97.88]

Organism: Escherichia coli (NCBI:txid562)